Protein AF-A0A951ZDS6-F1 (afdb_monomer)

Radius of gyration: 12.72 Å; Cα contacts (8 Å, |Δi|>4): 120; chains: 1; bounding box: 31×26×28 Å

Structure (mmCIF, N/CA/C/O backbone):
data_AF-A0A951ZDS6-F1
#
_entry.id   AF-A0A951ZDS6-F1
#
loop_
_atom_site.group_PDB
_atom_site.id
_atom_site.type_symbol
_atom_site.label_atom_id
_atom_site.label_alt_id
_atom_site.label_comp_id
_atom_site.label_asym_id
_atom_site.label_entity_id
_atom_site.label_seq_id
_atom_site.pdbx_PDB_ins_code
_atom_site.Cartn_x
_atom_site.Cartn_y
_atom_site.Cartn_z
_atom_site.occupancy
_atom_site.B_iso_or_equiv
_atom_site.auth_seq_id
_atom_site.auth_comp_id
_atom_site.auth_asym_id
_atom_site.auth_atom_id
_atom_site.pdbx_PDB_model_num
ATOM 1 N N . MET A 1 1 ? -18.405 16.334 -4.665 1.00 38.44 1 MET A N 1
ATOM 2 C CA . MET A 1 1 ? -18.886 14.964 -4.396 1.00 38.44 1 MET A CA 1
ATOM 3 C C . MET A 1 1 ? -17.832 14.020 -4.958 1.00 38.44 1 MET A C 1
ATOM 5 O O . MET A 1 1 ? -17.828 13.787 -6.156 1.00 38.44 1 MET A O 1
ATOM 9 N N . ALA A 1 2 ? -16.829 13.648 -4.155 1.00 43.78 2 ALA A N 1
ATOM 10 C CA . ALA A 1 2 ? -15.761 12.764 -4.628 1.00 43.78 2 ALA A CA 1
ATOM 11 C C . ALA A 1 2 ? -16.361 11.372 -4.846 1.00 43.78 2 ALA A C 1
ATOM 13 O O . ALA A 1 2 ? -17.076 10.885 -3.969 1.00 43.78 2 ALA A O 1
ATOM 14 N N . ALA A 1 3 ? -16.135 10.783 -6.022 1.00 51.69 3 ALA A N 1
ATOM 15 C CA . ALA A 1 3 ? -16.530 9.409 -6.295 1.00 51.69 3 ALA A CA 1
ATOM 16 C C . ALA A 1 3 ? -15.993 8.516 -5.168 1.00 51.69 3 ALA A C 1
ATOM 18 O O . ALA A 1 3 ? -14.835 8.659 -4.772 1.00 51.69 3 ALA A O 1
ATOM 19 N N . ALA A 1 4 ? -16.852 7.664 -4.606 1.00 60.50 4 ALA A N 1
ATOM 20 C CA . ALA A 1 4 ? -16.412 6.691 -3.620 1.00 60.50 4 ALA A CA 1
ATOM 21 C C . ALA A 1 4 ? -15.312 5.843 -4.265 1.00 60.50 4 ALA A C 1
ATOM 23 O O . ALA A 1 4 ? -15.518 5.298 -5.350 1.00 60.50 4 ALA A O 1
ATOM 24 N N . ASP A 1 5 ? -14.147 5.785 -3.623 1.00 65.25 5 ASP A N 1
ATOM 25 C CA . ASP A 1 5 ? -13.065 4.927 -4.085 1.00 65.25 5 ASP A CA 1
ATOM 26 C C . ASP A 1 5 ? -13.597 3.487 -4.184 1.00 65.25 5 ASP A C 1
ATOM 28 O O . ASP A 1 5 ? -14.266 3.022 -3.251 1.00 65.25 5 ASP A O 1
ATOM 32 N N . PRO A 1 6 ? -13.352 2.781 -5.300 1.00 78.00 6 PRO A N 1
ATOM 33 C CA . PRO A 1 6 ? -13.865 1.434 -5.473 1.00 78.00 6 PRO A CA 1
ATOM 34 C C . PRO A 1 6 ? -13.320 0.517 -4.373 1.00 78.00 6 PRO A C 1
ATOM 36 O O . PRO A 1 6 ? -12.129 0.533 -4.045 1.00 78.00 6 PRO A O 1
ATOM 39 N N . THR A 1 7 ? -14.205 -0.308 -3.804 1.00 88.50 7 THR A N 1
ATOM 40 C CA . THR A 1 7 ? -13.850 -1.271 -2.750 1.00 88.50 7 THR A CA 1
ATOM 41 C C . THR A 1 7 ? -12.912 -2.363 -3.251 1.00 88.50 7 THR A C 1
ATOM 43 O O . THR A 1 7 ? -12.315 -3.045 -2.431 1.00 88.50 7 THR A O 1
ATOM 46 N N . ALA A 1 8 ? -12.778 -2.539 -4.565 1.00 94.44 8 ALA A N 1
ATOM 47 C CA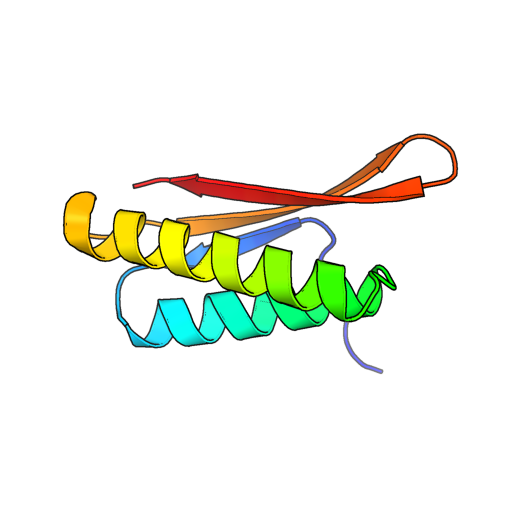 . ALA A 1 8 ? -11.765 -3.373 -5.192 1.00 94.44 8 ALA A CA 1
ATOM 48 C C . ALA A 1 8 ? -11.416 -2.812 -6.570 1.00 94.44 8 ALA A C 1
ATOM 50 O O . ALA A 1 8 ? -12.326 -2.441 -7.310 1.00 94.44 8 ALA A O 1
ATOM 51 N N . ASP A 1 9 ? -10.126 -2.748 -6.890 1.00 97.31 9 ASP A N 1
ATOM 52 C CA . ASP A 1 9 ? -9.597 -2.233 -8.159 1.00 97.31 9 ASP A CA 1
ATOM 53 C C . A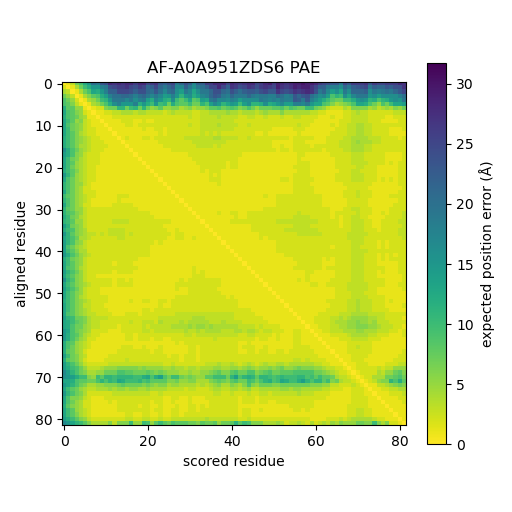SP A 1 9 ? -8.095 -2.601 -8.269 1.00 97.31 9 ASP A C 1
ATOM 55 O O . ASP A 1 9 ? -7.572 -3.356 -7.437 1.00 97.31 9 ASP A O 1
ATOM 59 N N . ALA A 1 10 ? -7.407 -2.157 -9.321 1.00 97.75 10 ALA A N 1
ATOM 60 C CA . ALA A 1 10 ? -6.018 -2.495 -9.599 1.00 97.75 10 ALA A CA 1
ATOM 61 C C . ALA A 1 10 ? -5.230 -1.332 -10.220 1.00 97.75 10 ALA A C 1
ATOM 63 O O . ALA A 1 10 ? -5.788 -0.435 -10.844 1.00 97.75 10 ALA A O 1
ATOM 64 N N . LEU A 1 11 ? -3.903 -1.384 -10.097 1.00 97.50 11 LEU A N 1
ATOM 65 C CA . LEU A 1 11 ? -2.980 -0.490 -10.798 1.00 97.50 11 LEU A CA 1
ATOM 66 C C . LEU A 1 11 ? -1.806 -1.271 -11.403 1.00 97.50 11 LEU A C 1
ATOM 68 O O . LEU A 1 11 ? -1.430 -2.317 -10.859 1.00 97.50 11 LEU A O 1
ATOM 72 N N . PRO A 1 12 ? -1.253 -0.814 -12.542 1.00 98.25 12 PRO A N 1
ATOM 73 C CA . PRO A 1 12 ? -0.086 -1.446 -13.144 1.00 98.25 12 PRO A CA 1
ATOM 74 C C . PRO A 1 12 ? 1.145 -1.265 -12.255 1.00 98.25 12 PRO A C 1
ATOM 76 O O . PRO A 1 12 ? 1.202 -0.346 -11.447 1.00 98.25 12 PRO A O 1
ATOM 79 N N . LEU A 1 13 ? 2.130 -2.140 -12.424 1.00 98.50 13 LEU A N 1
ATOM 80 C CA . LEU A 1 13 ? 3.471 -2.036 -11.854 1.00 98.50 13 LEU A CA 1
ATOM 81 C C . LEU A 1 13 ? 4.484 -2.227 -12.986 1.00 98.50 13 LEU A C 1
ATOM 83 O O . LEU A 1 13 ? 5.122 -3.266 -13.071 1.00 98.50 13 LEU A O 1
ATOM 87 N N . GLY A 1 14 ? 4.574 -1.264 -13.903 1.00 98.19 14 GLY A N 1
ATOM 88 C CA . GLY A 1 14 ? 5.479 -1.310 -15.061 1.00 98.19 14 GLY A CA 1
ATOM 89 C C . GLY A 1 14 ? 6.660 -0.343 -14.961 1.00 98.19 14 GLY A C 1
ATOM 90 O O . GLY A 1 14 ? 7.530 -0.332 -15.828 1.00 98.19 14 GLY A O 1
ATOM 91 N N . SER A 1 15 ? 6.693 0.494 -13.924 1.00 98.38 15 SER A N 1
ATOM 92 C CA . SER A 1 15 ? 7.703 1.532 -13.742 1.00 98.38 15 SER A CA 1
ATOM 93 C C . SER A 1 15 ? 7.912 1.893 -12.268 1.00 98.38 15 SER A C 1
ATOM 95 O O . SER A 1 15 ? 7.061 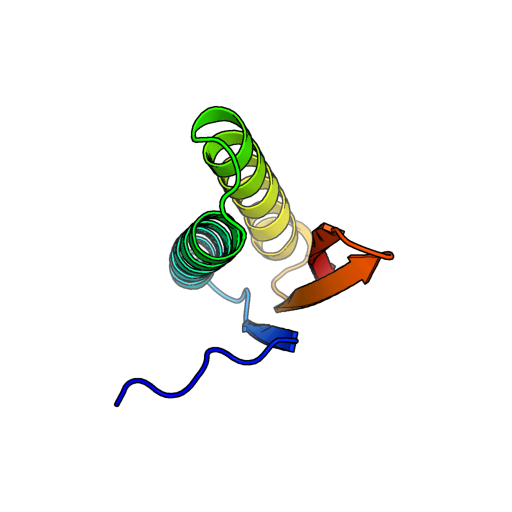1.650 -11.415 1.00 98.38 15 SER A O 1
ATOM 97 N N . GLU A 1 16 ? 9.024 2.561 -11.955 1.00 97.56 16 GLU A N 1
ATOM 98 C CA . GLU A 1 16 ? 9.258 3.129 -10.615 1.00 97.56 16 GLU A CA 1
ATOM 99 C C . GLU A 1 16 ? 8.177 4.163 -10.227 1.00 97.56 16 GLU A C 1
ATOM 101 O O . GLU A 1 16 ? 7.843 4.309 -9.048 1.00 97.56 16 GLU A O 1
ATOM 106 N N . GLY A 1 17 ? 7.579 4.848 -11.212 1.00 98.44 17 GLY A N 1
ATOM 107 C CA . GLY A 1 17 ? 6.440 5.746 -10.998 1.00 98.44 17 GLY A CA 1
ATOM 108 C C . GLY A 1 17 ? 5.211 5.013 -10.457 1.00 98.44 17 GLY A C 1
ATOM 109 O O . GLY A 1 17 ? 4.542 5.507 -9.547 1.00 98.44 17 GLY A O 1
ATOM 110 N N . ASP A 1 18 ? 4.975 3.789 -10.924 1.00 98.38 18 ASP A N 1
ATOM 111 C CA . ASP A 1 18 ? 3.880 2.950 -10.439 1.00 98.38 18 ASP A CA 1
ATOM 112 C C . ASP A 1 18 ? 4.088 2.498 -8.989 1.00 98.38 18 ASP A C 1
ATOM 114 O O . ASP A 1 18 ? 3.130 2.392 -8.226 1.00 98.38 18 ASP A O 1
ATOM 118 N N . ILE A 1 19 ? 5.339 2.313 -8.552 1.00 98.38 19 ILE A N 1
ATOM 119 C CA . ILE A 1 19 ? 5.650 2.024 -7.143 1.00 98.38 19 ILE A CA 1
ATOM 120 C C . ILE A 1 19 ? 5.261 3.222 -6.259 1.00 98.38 19 ILE A C 1
ATOM 122 O O . ILE A 1 19 ? 4.725 3.048 -5.160 1.00 98.38 19 ILE A O 1
ATOM 126 N N . VAL A 1 20 ? 5.487 4.456 -6.725 1.00 98.38 20 VAL A N 1
ATOM 127 C CA . VAL A 1 20 ? 5.038 5.668 -6.015 1.00 98.38 20 VAL A CA 1
ATOM 128 C C . VAL A 1 20 ? 3.509 5.703 -5.928 1.00 98.38 20 VAL A C 1
ATOM 130 O O . VAL A 1 20 ? 2.973 5.924 -4.838 1.00 98.38 20 VAL A O 1
ATOM 133 N N . ALA A 1 21 ? 2.815 5.444 -7.040 1.00 98.25 21 ALA A N 1
ATOM 134 C CA . ALA A 1 21 ? 1.354 5.403 -7.088 1.00 98.25 21 ALA A CA 1
ATOM 135 C C . ALA A 1 21 ? 0.780 4.307 -6.171 1.00 98.25 21 ALA A C 1
ATOM 137 O O . ALA A 1 21 ? -0.153 4.561 -5.407 1.00 98.25 21 ALA A O 1
ATOM 138 N N . CYS A 1 22 ? 1.400 3.123 -6.160 1.00 98.31 22 CYS A N 1
ATOM 139 C CA . CYS A 1 22 ? 1.101 2.017 -5.252 1.00 98.31 22 CYS A CA 1
ATOM 140 C C . CYS A 1 22 ? 1.154 2.458 -3.783 1.00 98.31 22 CYS A C 1
ATOM 142 O O . CYS A 1 22 ? 0.169 2.31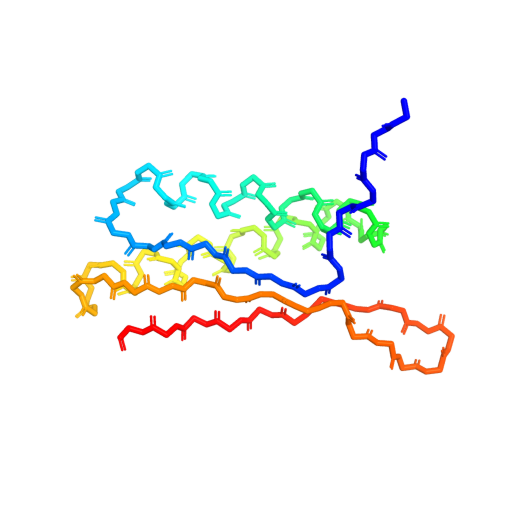5 -3.053 1.00 98.31 22 CYS A O 1
ATOM 144 N N . ARG A 1 23 ? 2.258 3.091 -3.356 1.00 98.38 23 ARG A N 1
ATOM 145 C CA . ARG A 1 23 ? 2.402 3.613 -1.984 1.00 98.38 23 ARG A CA 1
ATOM 146 C C . ARG A 1 23 ? 1.302 4.594 -1.613 1.00 98.38 23 ARG A C 1
ATOM 148 O O . ARG A 1 23 ? 0.739 4.505 -0.521 1.00 98.38 23 ARG A O 1
ATOM 155 N N . GLN A 1 24 ? 1.016 5.541 -2.503 1.00 98.44 24 GLN A N 1
ATOM 156 C CA . GLN A 1 24 ? -0.014 6.552 -2.276 1.00 98.44 24 GLN A CA 1
ATOM 157 C C . GLN A 1 24 ? -1.391 5.901 -2.143 1.00 98.44 24 GLN A C 1
ATOM 159 O O . GLN A 1 24 ? -2.119 6.211 -1.199 1.00 98.44 24 GLN A O 1
ATOM 164 N N . LYS A 1 25 ? -1.721 4.940 -3.014 1.00 98.25 25 LYS A N 1
ATOM 165 C CA . LYS A 1 25 ? -3.007 4.241 -2.962 1.00 98.25 25 LYS A CA 1
ATOM 166 C C . LYS A 1 25 ? -3.162 3.418 -1.686 1.00 98.25 25 LYS A C 1
ATOM 168 O O . LYS A 1 25 ? -4.176 3.548 -1.005 1.00 98.25 25 LYS A O 1
ATOM 173 N N . VAL A 1 26 ? -2.145 2.647 -1.299 1.00 98.31 26 VAL A N 1
ATOM 174 C CA . VAL A 1 26 ? -2.169 1.857 -0.055 1.00 98.31 26 VAL A CA 1
ATOM 175 C C . VAL A 1 26 ? -2.270 2.756 1.178 1.00 98.31 26 VAL A C 1
ATOM 177 O O . VAL A 1 26 ? -3.015 2.440 2.106 1.00 98.31 26 VAL A O 1
ATOM 180 N N . ARG A 1 27 ? -1.591 3.912 1.183 1.00 98.44 27 ARG A N 1
ATOM 181 C CA . ARG A 1 27 ? -1.715 4.904 2.261 1.00 98.44 27 ARG A CA 1
ATOM 182 C C . ARG A 1 27 ? -3.139 5.447 2.374 1.00 98.44 27 ARG A C 1
ATOM 184 O O . ARG A 1 27 ? -3.668 5.479 3.483 1.00 98.44 27 ARG A O 1
ATOM 191 N N . LEU A 1 28 ? -3.749 5.833 1.253 1.00 97.94 28 LEU A N 1
ATOM 192 C CA . LEU A 1 28 ? -5.126 6.335 1.211 1.00 97.94 28 LEU A CA 1
ATOM 193 C C . LEU A 1 28 ? -6.123 5.284 1.714 1.00 97.94 28 LEU A C 1
ATOM 195 O O . LEU A 1 28 ? -6.941 5.588 2.579 1.00 97.94 28 LEU A O 1
ATOM 199 N N . LEU A 1 29 ? -6.011 4.037 1.249 1.00 97.44 29 LEU A N 1
ATOM 200 C CA . LEU A 1 29 ? -6.877 2.934 1.682 1.00 97.44 29 LEU A CA 1
ATOM 201 C C . LEU A 1 29 ? -6.725 2.649 3.184 1.00 97.44 29 LEU A C 1
ATOM 203 O O . LEU A 1 29 ? -7.716 2.526 3.900 1.00 97.44 29 LEU A O 1
ATOM 207 N N . ALA A 1 30 ? -5.493 2.612 3.699 1.00 97.75 30 ALA A N 1
ATOM 208 C CA . ALA A 1 30 ? -5.247 2.401 5.126 1.00 97.75 30 ALA A CA 1
ATOM 209 C C . ALA A 1 30 ? -5.794 3.554 5.995 1.00 97.75 30 ALA A C 1
ATOM 211 O O . ALA A 1 30 ? -6.291 3.314 7.097 1.00 97.75 30 ALA A O 1
ATOM 212 N N . GLN A 1 31 ? -5.750 4.798 5.502 1.00 97.50 31 GLN A N 1
ATOM 213 C CA . GLN A 1 31 ? -6.369 5.953 6.163 1.00 97.50 31 GLN A CA 1
ATOM 214 C C . GLN A 1 31 ? -7.900 5.867 6.157 1.00 97.50 31 GLN A C 1
ATOM 216 O O . GLN A 1 31 ? -8.521 6.088 7.197 1.00 97.50 31 GLN A O 1
ATOM 221 N N . GLN A 1 32 ? -8.508 5.501 5.023 1.00 95.31 32 GLN A N 1
ATOM 222 C CA . GLN A 1 32 ? -9.957 5.294 4.901 1.00 95.31 32 GLN A CA 1
ATOM 223 C C . GLN A 1 32 ? -10.452 4.202 5.861 1.00 95.31 32 GLN A C 1
ATOM 225 O O . GLN A 1 32 ? -11.485 4.365 6.509 1.00 95.31 32 GLN A O 1
ATOM 230 N N . LEU A 1 33 ? -9.666 3.134 6.025 1.00 95.69 33 LEU A N 1
ATOM 231 C CA . LEU A 1 33 ? -9.927 2.038 6.963 1.00 95.69 33 LEU A CA 1
ATOM 232 C C . LEU A 1 33 ? -9.532 2.353 8.413 1.00 95.69 33 LEU A C 1
ATOM 234 O O . LEU A 1 33 ? -9.654 1.492 9.284 1.00 95.69 33 LEU A O 1
ATOM 238 N N . LYS A 1 34 ? -9.075 3.581 8.694 1.00 96.38 34 LYS A N 1
ATOM 239 C CA . LYS A 1 34 ? -8.707 4.062 10.035 1.00 96.38 34 LYS A CA 1
ATOM 240 C C . LYS A 1 34 ? -7.647 3.197 10.726 1.00 96.38 34 LYS A C 1
ATOM 242 O O . LYS A 1 34 ? -7.665 3.042 11.947 1.00 96.38 34 LYS A O 1
ATOM 247 N N . PHE A 1 35 ? -6.705 2.647 9.960 1.00 97.38 35 PHE A N 1
ATOM 248 C CA . PHE A 1 35 ? -5.551 1.952 10.530 1.00 97.38 35 PHE A CA 1
ATOM 249 C C . PHE A 1 35 ? -4.728 2.927 11.379 1.00 97.38 35 PHE A C 1
ATOM 251 O O . PHE A 1 35 ? -4.673 4.128 11.088 1.00 97.38 35 PHE A O 1
ATOM 258 N N . THR A 1 36 ? -4.052 2.425 12.415 1.00 98.19 36 THR A N 1
ATOM 259 C CA . THR A 1 36 ? -3.144 3.256 13.218 1.00 98.19 36 THR A CA 1
ATOM 260 C C . THR A 1 36 ? -2.011 3.805 12.345 1.00 98.19 36 THR A C 1
ATOM 262 O O . THR A 1 36 ? -1.682 3.227 11.312 1.00 98.19 36 THR A O 1
ATOM 265 N N . LEU A 1 37 ? -1.364 4.903 12.746 1.00 97.88 37 LEU A N 1
ATOM 266 C CA . LEU A 1 37 ? -0.220 5.444 11.990 1.00 97.88 37 LEU A CA 1
ATOM 267 C C . LEU A 1 37 ? 0.918 4.421 11.832 1.00 97.88 37 LEU A C 1
ATOM 269 O O . LEU A 1 37 ? 1.577 4.369 10.789 1.00 97.88 37 LEU A O 1
ATOM 273 N N . VAL A 1 38 ? 1.120 3.581 12.850 1.00 98.50 38 VAL A N 1
ATOM 274 C CA . VAL A 1 38 ? 2.088 2.480 12.813 1.00 98.50 38 VAL A CA 1
ATOM 275 C C . VAL A 1 38 ? 1.685 1.451 11.756 1.00 98.50 38 VAL A C 1
ATOM 277 O O . VAL A 1 38 ? 2.512 1.082 10.924 1.00 98.50 38 VAL A O 1
ATOM 280 N N . ASP A 1 39 ? 0.419 1.034 11.724 1.00 98.25 39 ASP A N 1
ATOM 281 C CA . ASP A 1 39 ? -0.061 0.045 10.750 1.00 98.25 39 ASP A CA 1
ATOM 282 C C . ASP A 1 39 ? -0.102 0.604 9.326 1.00 98.25 39 ASP A C 1
ATOM 284 O O . ASP A 1 39 ? 0.281 -0.088 8.387 1.00 98.25 39 ASP A O 1
ATOM 288 N N . GLN A 1 40 ? -0.460 1.879 9.148 1.00 98.44 40 GLN A N 1
ATOM 289 C CA . GLN A 1 40 ? -0.345 2.567 7.858 1.00 98.44 40 GLN A CA 1
ATOM 290 C C . GLN A 1 40 ? 1.094 2.524 7.335 1.00 98.44 40 GLN A C 1
ATOM 292 O O . GLN A 1 40 ? 1.317 2.300 6.148 1.00 98.44 40 GLN A O 1
ATOM 297 N N . THR A 1 41 ? 2.075 2.732 8.215 1.00 98.12 41 THR A N 1
ATOM 298 C CA . THR A 1 41 ? 3.493 2.693 7.840 1.00 98.12 41 THR A CA 1
ATOM 299 C C . THR A 1 41 ? 3.908 1.279 7.446 1.00 98.12 41 THR A C 1
ATOM 301 O O . THR A 1 41 ? 4.468 1.100 6.370 1.00 98.12 41 THR A O 1
ATOM 304 N N . LYS A 1 42 ? 3.542 0.263 8.241 1.00 98.38 42 LYS A N 1
ATOM 305 C CA . LYS A 1 42 ? 3.800 -1.151 7.919 1.00 98.38 42 LYS A CA 1
ATOM 306 C C . LYS A 1 42 ? 3.208 -1.557 6.568 1.00 98.38 42 LYS A C 1
ATOM 308 O O . LYS A 1 42 ? 3.903 -2.178 5.770 1.00 98.38 42 LYS A O 1
ATOM 313 N N . MET A 1 43 ? 1.957 -1.179 6.298 1.00 98.25 43 MET A N 1
ATOM 314 C CA . MET A 1 43 ? 1.278 -1.499 5.039 1.00 98.25 43 MET A CA 1
ATOM 315 C C . MET A 1 43 ? 1.955 -0.839 3.837 1.00 98.25 43 MET A C 1
ATOM 317 O O . MET A 1 43 ? 2.185 -1.503 2.831 1.00 98.25 43 MET A O 1
ATOM 321 N N . VAL A 1 44 ? 2.309 0.447 3.938 1.00 98.50 44 VAL A N 1
ATOM 322 C CA . VAL A 1 44 ? 2.991 1.165 2.849 1.00 98.50 44 VAL A CA 1
ATOM 323 C C . VAL A 1 44 ? 4.379 0.586 2.590 1.00 98.50 44 VAL A C 1
ATOM 325 O O . VAL A 1 44 ? 4.751 0.412 1.430 1.00 98.50 44 VAL A O 1
ATOM 328 N N . THR A 1 45 ? 5.134 0.252 3.639 1.00 98.50 45 THR A N 1
ATOM 329 C CA . THR A 1 45 ? 6.441 -0.396 3.487 1.00 98.50 45 THR A CA 1
ATOM 330 C C . THR A 1 45 ? 6.290 -1.751 2.803 1.00 98.50 45 THR A C 1
ATOM 332 O O . THR A 1 45 ? 6.899 -1.963 1.762 1.00 98.50 45 THR A O 1
ATOM 335 N N . ALA A 1 46 ? 5.417 -2.630 3.307 1.00 98.56 46 ALA A N 1
ATOM 336 C CA . ALA A 1 46 ? 5.198 -3.950 2.714 1.00 98.56 46 ALA A CA 1
ATOM 337 C C . ALA A 1 46 ? 4.758 -3.865 1.242 1.00 98.56 46 ALA A C 1
ATOM 339 O O . ALA A 1 46 ? 5.291 -4.576 0.396 1.00 98.56 46 ALA A O 1
ATOM 340 N N . ALA A 1 47 ? 3.840 -2.952 0.917 1.00 98.50 47 ALA A N 1
ATOM 341 C CA . ALA A 1 47 ? 3.409 -2.728 -0.458 1.00 98.50 47 ALA A CA 1
ATOM 342 C C . ALA A 1 47 ? 4.542 -2.223 -1.366 1.00 98.50 47 ALA A C 1
ATOM 344 O O . ALA A 1 47 ? 4.596 -2.599 -2.531 1.00 98.50 47 ALA A O 1
ATOM 345 N N . SER A 1 48 ? 5.456 -1.398 -0.844 1.00 98.38 48 SER A N 1
ATOM 346 C CA . SER A 1 48 ? 6.609 -0.895 -1.605 1.00 98.38 48 SER A CA 1
ATOM 347 C C . SER A 1 48 ? 7.585 -2.004 -1.958 1.00 98.38 48 SER A C 1
ATOM 349 O O . SER A 1 48 ? 8.034 -2.074 -3.099 1.00 98.38 48 SER A O 1
ATOM 351 N N . GLU A 1 49 ? 7.896 -2.861 -0.986 1.00 98.50 49 GLU A N 1
ATOM 352 C CA . GLU A 1 49 ? 8.811 -3.985 -1.182 1.00 98.50 49 GLU A CA 1
ATOM 353 C C . GLU A 1 49 ? 8.222 -4.990 -2.179 1.00 98.50 49 GLU A C 1
ATOM 355 O O . GLU A 1 49 ? 8.898 -5.392 -3.122 1.00 98.50 49 GLU A O 1
ATOM 360 N N . LEU A 1 50 ? 6.933 -5.327 -2.049 1.00 98.62 50 LEU A N 1
ATOM 361 C CA . LEU A 1 50 ? 6.265 -6.226 -2.995 1.00 98.62 50 LEU A CA 1
ATOM 362 C C . LEU A 1 50 ? 6.151 -5.616 -4.398 1.00 98.62 50 LEU A C 1
ATOM 364 O O . LEU A 1 50 ? 6.432 -6.301 -5.380 1.00 98.62 50 LEU A O 1
ATOM 368 N N . ALA A 1 51 ? 5.817 -4.326 -4.511 1.00 98.56 51 ALA A N 1
ATOM 369 C CA . ALA A 1 51 ? 5.767 -3.631 -5.797 1.00 98.56 51 ALA A CA 1
ATOM 370 C C . ALA A 1 51 ? 7.138 -3.591 -6.485 1.00 98.56 51 ALA A C 1
ATOM 372 O O . ALA A 1 51 ? 7.235 -3.843 -7.685 1.00 98.56 51 ALA A O 1
ATOM 373 N N . ARG A 1 52 ? 8.203 -3.313 -5.720 1.00 98.50 52 ARG A N 1
ATOM 374 C CA . ARG A 1 52 ? 9.580 -3.353 -6.222 1.00 98.50 52 ARG A CA 1
ATOM 375 C C . ARG A 1 52 ? 9.946 -4.752 -6.697 1.00 98.50 52 ARG A C 1
ATOM 377 O O . ARG A 1 52 ? 10.503 -4.868 -7.781 1.00 98.50 52 ARG A O 1
ATOM 384 N N . ASN A 1 53 ? 9.618 -5.792 -5.932 1.00 98.44 53 ASN A N 1
ATOM 385 C CA . ASN A 1 53 ? 9.907 -7.170 -6.328 1.00 98.44 53 ASN A CA 1
ATOM 386 C C . ASN A 1 53 ? 9.176 -7.551 -7.621 1.00 98.44 53 ASN A C 1
ATOM 388 O O . ASN A 1 53 ? 9.807 -8.082 -8.531 1.00 98.44 53 ASN A O 1
ATOM 392 N N . THR A 1 54 ? 7.894 -7.191 -7.731 1.00 98.38 54 THR A N 1
ATOM 393 C CA . THR A 1 54 ? 7.077 -7.405 -8.942 1.00 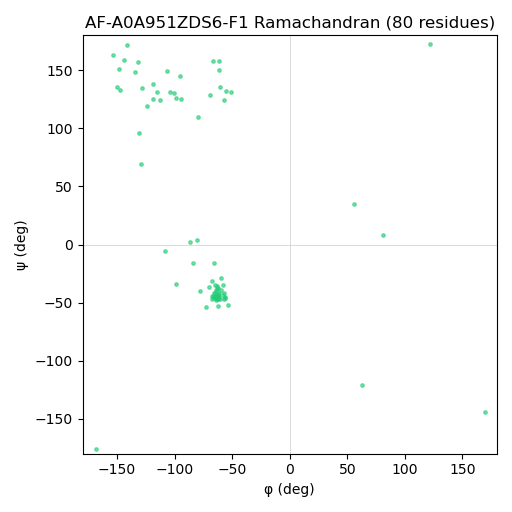98.38 54 THR A CA 1
ATOM 394 C C . THR A 1 54 ? 7.733 -6.744 -10.161 1.00 98.38 54 THR A C 1
ATOM 396 O O . THR A 1 54 ? 7.883 -7.355 -11.212 1.00 98.38 54 THR A O 1
ATOM 399 N N . LEU A 1 55 ? 8.202 -5.498 -10.022 1.00 98.06 55 LEU A N 1
ATOM 400 C CA . LEU A 1 55 ? 8.830 -4.773 -11.126 1.00 98.06 55 LEU A CA 1
ATOM 401 C C . LEU A 1 55 ? 10.230 -5.302 -11.474 1.00 98.06 55 LEU A C 1
ATOM 403 O O . LEU A 1 55 ? 10.518 -5.596 -12.629 1.00 98.06 55 LEU A O 1
ATOM 407 N N . VAL A 1 56 ? 11.120 -5.380 -10.483 1.00 97.75 56 VAL A N 1
ATOM 408 C CA . VAL A 1 56 ? 12.555 -5.632 -10.692 1.00 97.75 56 VAL A CA 1
ATOM 409 C C . VAL A 1 56 ? 12.835 -7.104 -10.971 1.00 97.75 56 VAL A C 1
ATOM 411 O O . VAL A 1 56 ? 13.685 -7.414 -11.803 1.00 97.75 56 VAL A O 1
ATOM 414 N N . HIS A 1 57 ? 12.148 -8.009 -10.272 1.00 97.31 57 HIS A N 1
ATOM 415 C CA . HIS A 1 57 ? 12.364 -9.450 -10.402 1.00 97.31 57 HIS A CA 1
ATOM 416 C C . HIS A 1 57 ? 11.335 -10.112 -11.320 1.00 97.31 57 HIS A C 1
ATOM 418 O O . HIS A 1 57 ? 11.698 -11.035 -12.043 1.00 97.31 57 HIS A O 1
ATOM 424 N N . GLY A 1 58 ? 10.093 -9.621 -11.323 1.00 96.00 58 GLY A N 1
ATOM 425 C CA . GLY A 1 58 ? 9.020 -10.113 -12.191 1.00 96.00 58 GLY A CA 1
ATOM 426 C C . GLY A 1 58 ? 9.004 -9.514 -13.604 1.00 96.00 58 GLY A C 1
ATOM 427 O O . GLY A 1 58 ? 8.395 -10.071 -14.508 1.00 96.00 58 GLY A O 1
ATOM 428 N N . GLY A 1 59 ? 9.709 -8.400 -13.839 1.00 96.75 59 GLY A N 1
ATOM 429 C CA . GLY A 1 59 ? 9.695 -7.697 -15.132 1.00 96.75 59 GLY A CA 1
ATOM 430 C C . GLY A 1 59 ? 8.481 -6.783 -15.331 1.00 96.75 59 GLY A C 1
ATOM 431 O O . GLY A 1 59 ? 8.288 -6.236 -16.418 1.00 96.75 59 GLY A O 1
ATOM 432 N N . GLY A 1 60 ? 7.689 -6.588 -14.278 1.00 95.88 60 GLY A N 1
ATOM 433 C CA . GLY A 1 60 ? 6.470 -5.796 -14.278 1.00 95.88 60 GLY A CA 1
ATOM 434 C C . GLY A 1 60 ? 5.262 -6.627 -13.861 1.00 95.88 60 GLY A C 1
ATOM 435 O O . GLY A 1 60 ? 5.364 -7.829 -13.682 1.00 95.88 60 GLY A O 1
ATOM 436 N N . GLY A 1 61 ? 4.112 -5.983 -13.673 1.00 97.94 61 GLY A N 1
ATOM 437 C CA . GLY A 1 61 ? 2.920 -6.688 -13.214 1.00 97.94 61 GLY A CA 1
ATOM 438 C C . GLY A 1 61 ? 1.779 -5.761 -12.826 1.00 97.94 61 GLY A C 1
ATOM 439 O O . GLY A 1 61 ? 1.572 -4.705 -13.437 1.00 97.94 61 GLY A O 1
ATOM 440 N N . ARG A 1 62 ? 1.022 -6.137 -11.794 1.00 98.50 62 ARG A N 1
ATOM 441 C CA . ARG A 1 62 ? -0.042 -5.303 -11.217 1.00 98.50 62 ARG A CA 1
ATOM 442 C C . ARG A 1 62 ? -0.213 -5.525 -9.721 1.00 98.50 62 ARG A C 1
ATOM 444 O O . ARG A 1 62 ? -0.033 -6.628 -9.214 1.00 98.50 62 ARG A O 1
ATOM 451 N N . MET A 1 63 ? -0.660 -4.478 -9.035 1.00 98.50 63 MET A N 1
ATOM 452 C CA . MET A 1 63 ? -1.228 -4.595 -7.695 1.00 98.50 63 MET A CA 1
ATOM 453 C C . MET A 1 63 ? -2.752 -4.558 -7.796 1.00 98.50 63 MET A C 1
ATOM 455 O O . MET A 1 63 ? -3.308 -3.630 -8.383 1.00 98.50 63 MET A O 1
ATOM 459 N N . ARG A 1 64 ? -3.430 -5.515 -7.163 1.00 98.38 64 ARG A N 1
ATOM 460 C CA . ARG A 1 64 ? -4.874 -5.474 -6.899 1.00 98.38 64 ARG A CA 1
ATOM 461 C C . ARG A 1 64 ? -5.122 -5.209 -5.423 1.00 98.38 64 ARG A C 1
ATOM 463 O O . ARG A 1 64 ? -4.346 -5.648 -4.570 1.00 98.38 64 ARG A O 1
ATOM 470 N N . TRP A 1 65 ? -6.223 -4.541 -5.112 1.00 98.12 65 TRP A N 1
ATOM 471 C CA . TRP A 1 65 ? -6.687 -4.400 -3.737 1.00 98.12 65 TRP A CA 1
ATOM 472 C C . TRP A 1 65 ? -8.165 -4.726 -3.596 1.00 98.12 65 TRP A C 1
ATOM 474 O O . TRP A 1 65 ? -8.937 -4.629 -4.545 1.00 98.12 65 TRP A O 1
ATOM 484 N N . GLU A 1 66 ? -8.546 -5.083 -2.374 1.00 97.44 66 GLU A N 1
ATOM 485 C CA . GLU A 1 66 ? -9.925 -5.329 -1.971 1.00 97.44 66 GLU A CA 1
ATOM 486 C C . GLU A 1 66 ? -10.111 -4.918 -0.502 1.00 97.44 66 GLU A C 1
ATOM 488 O O . GLU A 1 66 ? -9.313 -5.284 0.367 1.00 97.44 66 GLU A O 1
ATOM 493 N N . ILE A 1 67 ? -11.178 -4.176 -0.208 1.00 95.81 67 ILE A N 1
ATOM 494 C CA . ILE A 1 67 ? -11.664 -3.955 1.152 1.00 95.81 67 ILE A CA 1
ATOM 495 C C . ILE A 1 67 ? -12.459 -5.192 1.563 1.00 95.81 67 ILE A C 1
ATOM 497 O O .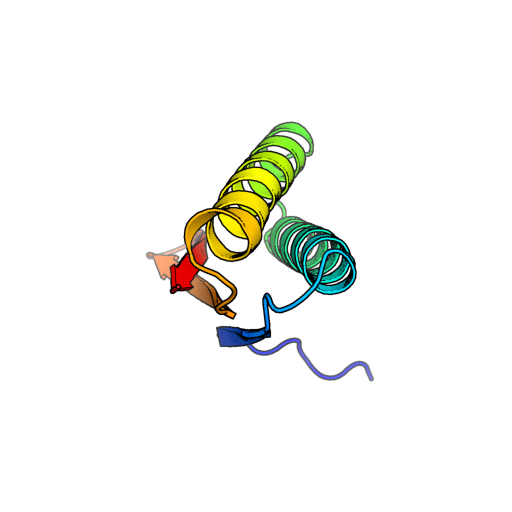 ILE A 1 67 ? -13.560 -5.442 1.074 1.00 95.81 67 ILE A O 1
ATOM 501 N N . VAL A 1 68 ? -11.899 -5.965 2.488 1.00 95.19 68 VAL A N 1
ATOM 502 C CA . VAL A 1 68 ? -12.493 -7.209 2.977 1.00 95.19 68 VAL A CA 1
ATOM 503 C C . VAL A 1 68 ? -13.292 -6.922 4.239 1.00 95.19 68 VAL A C 1
ATOM 505 O O . VAL A 1 68 ? -12.748 -6.408 5.214 1.00 95.19 68 VAL A O 1
ATOM 508 N N . ARG A 1 69 ? -14.570 -7.308 4.261 1.00 92.88 69 ARG A N 1
ATOM 509 C CA . ARG A 1 69 ? -15.425 -7.185 5.450 1.00 92.88 69 ARG A CA 1
ATOM 510 C C . ARG A 1 69 ? -15.515 -8.510 6.196 1.00 92.88 69 ARG A C 1
ATOM 512 O O . ARG A 1 69 ? -15.886 -9.528 5.615 1.00 92.88 69 ARG A O 1
ATOM 519 N N . LYS A 1 70 ? -15.213 -8.508 7.495 1.00 88.69 70 LYS A N 1
ATOM 520 C CA . LYS A 1 70 ? -15.351 -9.670 8.384 1.00 88.69 70 LYS A CA 1
ATOM 521 C C . LYS A 1 70 ? -16.104 -9.278 9.655 1.00 88.69 70 LYS A C 1
ATOM 523 O O . LYS A 1 70 ? -15.521 -8.794 10.627 1.00 88.69 70 LYS A O 1
ATOM 528 N N . GLY A 1 71 ? -17.414 -9.522 9.652 1.00 89.62 71 GLY A N 1
ATOM 529 C CA . GLY A 1 71 ? -18.304 -9.113 10.739 1.00 89.62 71 GLY A CA 1
ATOM 530 C C . GLY A 1 71 ? -18.336 -7.591 10.867 1.00 89.62 71 GLY A C 1
ATOM 531 O O . GLY A 1 71 ? -18.671 -6.903 9.912 1.00 89.62 71 GLY A O 1
ATOM 532 N N . LEU A 1 72 ? -17.954 -7.074 12.037 1.00 89.50 72 LEU A N 1
ATOM 533 C CA . LEU A 1 72 ? -17.906 -5.633 12.323 1.00 89.50 72 LEU A CA 1
ATOM 534 C C . LEU A 1 72 ? -16.585 -4.955 11.917 1.00 89.50 72 LEU A C 1
ATOM 536 O O . LEU A 1 72 ? -16.388 -3.782 12.225 1.00 89.50 72 LEU A O 1
ATOM 540 N N . ARG A 1 73 ? -15.643 -5.689 11.312 1.00 89.56 73 ARG A N 1
ATOM 541 C CA . ARG A 1 73 ? -14.321 -5.163 10.952 1.00 89.56 73 ARG A CA 1
ATOM 542 C C . ARG A 1 73 ? -14.131 -5.157 9.443 1.00 89.56 73 ARG A C 1
ATOM 544 O O . ARG A 1 73 ? -14.298 -6.193 8.802 1.00 89.56 73 ARG A O 1
ATOM 551 N N . ASP A 1 74 ? -13.684 -4.020 8.928 1.00 93.19 74 ASP A N 1
ATOM 552 C CA . ASP A 1 74 ? -13.181 -3.885 7.565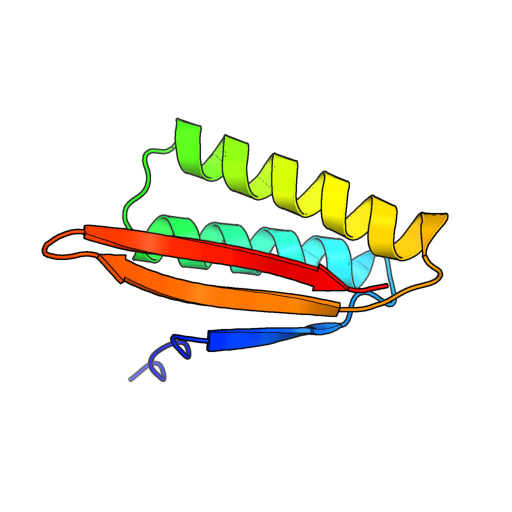 1.00 93.19 74 ASP A CA 1
ATOM 553 C C . ASP A 1 74 ? -11.650 -4.014 7.576 1.00 93.19 74 ASP A C 1
ATOM 555 O O . ASP A 1 74 ? -10.979 -3.609 8.530 1.00 93.19 74 ASP A O 1
ATOM 559 N N . GLY A 1 75 ? -11.088 -4.604 6.528 1.00 95.25 75 GLY A N 1
ATOM 560 C CA . GLY A 1 75 ? -9.654 -4.809 6.354 1.00 95.25 75 GLY A CA 1
ATOM 561 C C . GLY A 1 75 ? -9.224 -4.593 4.909 1.00 95.25 75 GLY A C 1
ATOM 562 O O . GLY A 1 75 ? -10.056 -4.440 4.019 1.00 95.25 75 GLY A O 1
ATOM 563 N N . LEU A 1 76 ? -7.913 -4.588 4.679 1.00 96.81 76 LEU A N 1
ATOM 564 C CA . LEU A 1 76 ? -7.319 -4.401 3.358 1.00 96.81 76 LEU A CA 1
ATOM 565 C C . LEU A 1 76 ? -6.624 -5.685 2.912 1.00 96.81 76 LEU A C 1
ATOM 567 O O . LEU A 1 76 ? -5.738 -6.182 3.608 1.00 96.81 76 LEU A O 1
ATOM 571 N N . ARG A 1 77 ? -6.999 -6.197 1.742 1.00 97.69 77 ARG A N 1
ATOM 572 C CA . ARG A 1 77 ? -6.267 -7.240 1.023 1.00 97.69 77 ARG A CA 1
ATOM 573 C C . ARG A 1 77 ? -5.522 -6.597 -0.136 1.00 97.69 77 ARG A C 1
ATOM 575 O O . ARG A 1 77 ? -6.119 -5.850 -0.902 1.00 97.69 77 ARG A O 1
ATOM 582 N N . LEU A 1 78 ? -4.239 -6.918 -0.257 1.00 98.25 78 LEU A N 1
ATOM 583 C CA . LEU A 1 78 ? -3.396 -6.552 -1.390 1.00 98.25 78 LEU A CA 1
ATOM 584 C C . LEU A 1 78 ? -2.906 -7.836 -2.059 1.00 98.25 78 LEU A C 1
ATOM 586 O O . LEU A 1 78 ? -2.549 -8.790 -1.365 1.00 98.25 78 LEU A O 1
ATOM 590 N N . GLN A 1 79 ? -2.902 -7.857 -3.384 1.00 98.38 79 GLN A N 1
ATOM 591 C CA . GLN A 1 79 ? -2.364 -8.943 -4.200 1.00 98.38 79 GLN A CA 1
ATOM 592 C C . GLN A 1 79 ? -1.404 -8.341 -5.221 1.00 98.38 79 GLN A C 1
ATOM 594 O O . GLN A 1 79 ? -1.720 -7.321 -5.832 1.00 98.38 79 GLN A O 1
ATOM 599 N N . PHE A 1 80 ? -0.241 -8.961 -5.378 1.00 98.44 80 PHE A N 1
ATOM 600 C CA . PHE A 1 80 ? 0.789 -8.568 -6.332 1.00 98.44 80 PHE A CA 1
ATOM 601 C C . PHE A 1 80 ? 0.985 -9.739 -7.293 1.00 98.44 80 PHE A C 1
ATOM 603 O O . PHE A 1 80 ? 1.169 -10.868 -6.839 1.00 98.44 80 PHE A O 1
ATOM 610 N N . GLU A 1 81 ? 0.850 -9.466 -8.587 1.00 97.19 81 GLU A N 1
ATOM 611 C CA . GLU A 1 81 ? 0.955 -10.435 -9.682 1.00 97.19 81 GLU A CA 1
ATOM 612 C C . GLU A 1 81 ? 2.027 -9.918 -10.650 1.00 97.19 81 GLU A C 1
ATOM 614 O O . GLU A 1 81 ? 1.852 -8.808 -11.169 1.00 97.19 81 GLU A O 1
ATOM 619 N N . ASP A 1 82 ? 3.098 -10.691 -10.857 1.00 91.56 82 ASP A N 1
ATOM 620 C CA . ASP A 1 82 ? 4.099 -10.524 -11.927 1.00 91.56 82 ASP A CA 1
ATOM 621 C C . ASP A 1 82 ? 3.831 -11.451 -13.125 1.00 91.56 82 ASP A C 1
ATOM 623 O O . ASP A 1 82 ? 3.290 -12.563 -12.908 1.00 91.56 82 ASP A O 1
#

Solvent-accessible surface area (backbone atoms only — not comparable to full-atom values): 4571 Å² total; per-residue (Å²): 135,81,77,78,77,70,62,55,56,72,47,63,23,79,48,76,66,30,39,54,51,50,33,52,52,48,38,50,52,31,54,76,66,64,47,53,75,68,52,33,50,52,51,27,51,54,51,37,55,52,42,48,45,27,33,75,75,48,75,1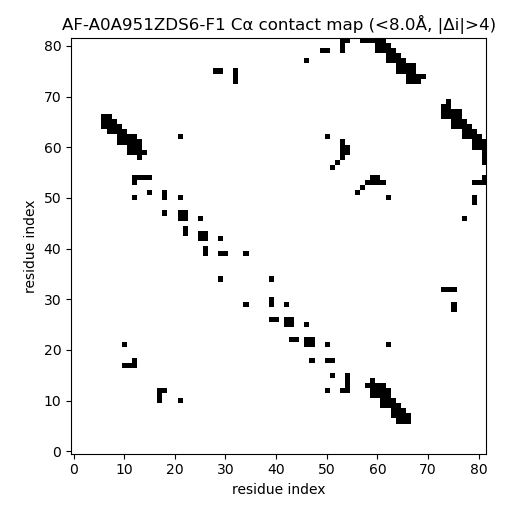6,37,33,41,37,41,35,64,46,76,57,90,97,42,72,46,82,46,77,45,80,48,86

Sequence (82 aa):
MAAADPTA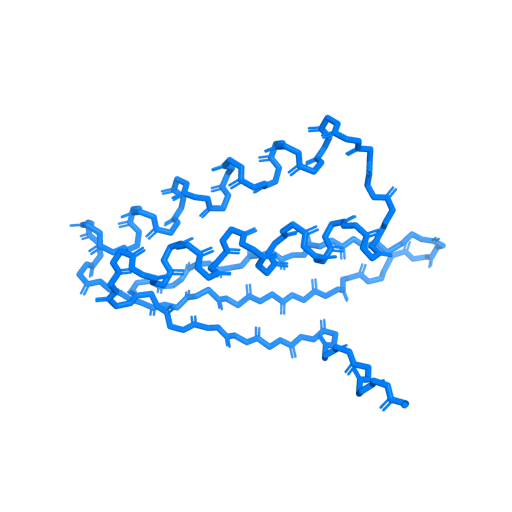DALPLGSEGDIVACRQKVRLLAQQLKFTLVDQTKMVTAASELARNTLVHGGGGRMRWEIVRKGLRDGLRLQFED

pLDDT: mean 94.02, std 11.46, range [38.44, 98.62]

Foldseek 3Di:
DDPDDDQKDKDKLQDPVSLVVQLVVLLVVCVVQVPDPVVSVVRSVVSSVLSCCCCVVVVIWMKMKHFDDDPPHTDIDIDTDD

Nearest PDB structures (foldseek):
  6m36-assembly2_I  TM=9.006E-01  e=1.704E-01  Bacillus subtilis subsp. subtilis str. 168
  6m36-assembly2_K  TM=8.980E-01  e=2.211E-01  Bacillus subtilis subsp. subtilis str. 168

Secondary structure (DSSP, 8-state):
-PPPPPSEEEEEESSHHHHHHHHHHHHHHHHHTT--HHHHHHHHHHHHHHHHHHHHTTSSEEEEEEEEEETTEEEEEEEEE-

Mean predicted aligned error: 3.67 Å